Protein AF-A0A7K3L4G0-F1 (afdb_monomer_lite)

Sequence (166 aa):
MQTGWLVWGGGWFYLADTYGQGIGFGDPQYGTMRTGWQFIKHAANMTDWYYFAGGGSGRMQTGWLADGNRTYYLADEAVGSSFNSIDYGTMLHGLHKIGAYDYCFYIKGTDHDLEGRFLDGEMIRDTSWLSVFQDGKHICYGRADANGRVTLIGFDEEDPDMGPRE

Foldseek 3Di:
DDAAWDDDPNFIWGQDDCQFANQDPPRPSHRPTDAAWDFTDDDPPDTFIWHAHPPPRRTTDAAWDDDPPWIWGFDDVQQPADPPHPSGRGTDAFWTDGPPFIWHFHDPPDPWPPVPVDDHRTTDEDFPWTFGDDPNDGDAMWHHYRVRGIDGDGHPDDDPVVPDDD

pLDDT: mean 88.24, std 12.05, range [38.69, 98.5]

Structure (mmCIF, N/CA/C/O backbone):
data_AF-A0A7K3L4G0-F1
#
_entry.id   AF-A0A7K3L4G0-F1
#
loop_
_atom_site.group_PDB
_atom_site.id
_atom_site.type_symbol
_atom_site.label_atom_id
_atom_site.label_alt_id
_atom_site.label_comp_id
_atom_site.label_asym_id
_atom_site.label_entity_id
_atom_site.label_seq_id
_atom_site.pdbx_PDB_ins_code
_atom_site.Cartn_x
_atom_site.Cartn_y
_atom_site.Cartn_z
_atom_site.occupancy
_atom_site.B_iso_or_equiv
_atom_site.auth_seq_id
_atom_site.auth_comp_id
_atom_site.auth_asym_id
_atom_site.auth_atom_id
_atom_site.pdbx_PDB_model_num
ATOM 1 N N . MET A 1 1 ? 16.619 3.368 -23.553 1.00 78.19 1 MET A N 1
ATOM 2 C CA . MET A 1 1 ? 16.019 2.438 -22.574 1.00 78.19 1 MET A CA 1
ATOM 3 C C . MET A 1 1 ? 14.962 3.214 -21.811 1.00 78.19 1 MET A C 1
ATOM 5 O O . MET A 1 1 ? 15.213 4.379 -21.535 1.00 78.19 1 MET A O 1
ATOM 9 N N . GLN A 1 2 ? 13.783 2.639 -21.572 1.00 89.75 2 GLN A N 1
ATOM 10 C CA . GLN A 1 2 ? 12.725 3.307 -20.807 1.00 89.75 2 GLN A CA 1
ATOM 11 C C . GLN A 1 2 ? 13.006 3.176 -19.302 1.00 89.75 2 GLN A C 1
ATOM 13 O O . GLN A 1 2 ? 13.553 2.161 -18.877 1.00 89.75 2 GLN A O 1
ATOM 18 N N . THR A 1 3 ? 12.650 4.192 -18.517 1.00 95.06 3 THR A N 1
ATOM 19 C CA . THR A 1 3 ? 12.846 4.249 -17.059 1.00 95.06 3 THR A CA 1
ATOM 20 C C . THR A 1 3 ? 11.646 4.917 -16.385 1.00 95.06 3 THR A C 1
ATOM 22 O O . THR A 1 3 ? 10.864 5.590 -17.058 1.00 95.06 3 THR A O 1
ATOM 25 N N . GLY A 1 4 ? 11.536 4.786 -15.063 1.00 95.44 4 GLY A N 1
ATOM 26 C CA . GLY A 1 4 ? 10.489 5.398 -14.249 1.00 95.44 4 GLY A CA 1
ATOM 27 C C . GLY A 1 4 ? 9.137 4.697 -14.377 1.00 95.44 4 GLY A C 1
ATOM 28 O O . GLY A 1 4 ? 9.049 3.519 -14.736 1.00 95.44 4 GLY A O 1
ATOM 29 N N . TRP A 1 5 ? 8.077 5.439 -14.067 1.00 95.25 5 TRP A N 1
ATOM 30 C CA . TRP A 1 5 ? 6.700 4.963 -14.143 1.00 95.25 5 TRP A CA 1
ATOM 31 C C . TRP A 1 5 ? 6.271 4.651 -15.581 1.00 95.25 5 TRP A C 1
ATOM 33 O O . TRP A 1 5 ? 6.464 5.446 -16.503 1.00 95.25 5 TRP A O 1
ATOM 43 N N . LEU A 1 6 ? 5.643 3.493 -15.766 1.00 95.69 6 LEU A N 1
ATOM 44 C CA . LEU A 1 6 ? 5.114 3.022 -17.041 1.00 95.69 6 LEU A CA 1
ATOM 45 C C . LEU A 1 6 ? 3.679 2.525 -16.845 1.00 95.69 6 LEU A C 1
ATOM 47 O O . LEU A 1 6 ? 3.436 1.648 -16.019 1.00 95.69 6 LEU A O 1
ATOM 51 N N . VAL A 1 7 ? 2.746 3.031 -17.657 1.00 96.31 7 VAL A N 1
ATOM 52 C CA . VAL A 1 7 ? 1.410 2.435 -17.802 1.00 96.31 7 VAL A CA 1
ATOM 53 C C . VAL A 1 7 ? 1.432 1.454 -18.958 1.00 96.31 7 VAL A C 1
ATOM 55 O O . VAL A 1 7 ? 1.740 1.826 -20.091 1.00 96.31 7 VAL A O 1
ATOM 58 N N . TRP A 1 8 ? 1.044 0.212 -18.700 1.00 94.94 8 TRP A N 1
ATOM 59 C CA . TRP A 1 8 ? 0.889 -0.791 -19.745 1.00 94.94 8 TRP A CA 1
ATOM 60 C C . TRP A 1 8 ? -0.249 -1.755 -19.409 1.00 94.94 8 TRP A C 1
ATOM 62 O O . TRP A 1 8 ? -0.413 -2.163 -18.264 1.00 94.94 8 TRP A O 1
ATOM 72 N N . GLY A 1 9 ? -1.096 -2.084 -20.389 1.00 94.31 9 GLY A N 1
ATOM 73 C CA . GLY A 1 9 ? -2.206 -3.028 -20.189 1.00 94.31 9 GLY A CA 1
ATOM 74 C C . GLY A 1 9 ? -3.177 -2.664 -19.050 1.00 94.31 9 GLY A C 1
ATOM 75 O O . GLY A 1 9 ? -3.734 -3.561 -18.425 1.00 94.31 9 GLY A O 1
ATOM 76 N N . GLY A 1 10 ? -3.351 -1.371 -18.741 1.00 94.38 10 GLY A N 1
ATOM 77 C CA . GLY A 1 10 ? -4.200 -0.912 -17.630 1.00 94.38 10 GLY A CA 1
ATOM 78 C C . GLY A 1 10 ? -3.599 -1.140 -16.235 1.00 94.38 10 GLY A C 1
ATOM 79 O O . GLY A 1 10 ? -4.327 -1.249 -15.250 1.00 94.38 10 GLY A O 1
ATOM 80 N N . GLY A 1 11 ? -2.278 -1.275 -16.134 1.00 95.88 11 GLY A N 1
ATOM 81 C CA . GLY A 1 11 ? -1.557 -1.351 -14.867 1.00 95.88 11 GLY A CA 1
ATOM 82 C C . GLY A 1 11 ? -0.342 -0.436 -14.851 1.00 95.88 11 GLY A C 1
ATOM 83 O O . GLY A 1 11 ? 0.197 -0.090 -15.903 1.00 95.88 11 GLY A O 1
ATOM 84 N N . TRP A 1 12 ? 0.083 -0.076 -13.644 1.00 97.69 12 TRP A N 1
ATOM 85 C CA . TRP A 1 12 ? 1.327 0.645 -13.410 1.00 97.69 12 TRP A CA 1
ATOM 86 C C . TRP A 1 12 ? 2.485 -0.317 -13.183 1.00 97.69 12 TRP A C 1
ATOM 88 O O . TRP A 1 12 ? 2.330 -1.372 -12.570 1.00 97.69 12 TRP A O 1
ATOM 98 N N . PHE A 1 13 ? 3.649 0.073 -13.678 1.00 97.50 13 PHE A N 1
ATOM 99 C CA . PHE A 1 13 ? 4.926 -0.608 -13.523 1.00 97.50 13 PHE A CA 1
ATOM 100 C C . PHE A 1 13 ? 5.978 0.441 -13.195 1.00 97.50 13 PHE A C 1
ATOM 102 O O . PHE A 1 13 ? 5.844 1.606 -13.581 1.00 97.50 13 PHE A O 1
ATOM 109 N N . TYR A 1 14 ? 7.050 0.009 -12.541 1.00 97.00 14 TYR A N 1
ATOM 110 C CA . TYR A 1 14 ? 8.198 0.863 -12.291 1.00 97.00 14 TYR A CA 1
ATOM 111 C C . TYR A 1 14 ? 9.459 0.261 -12.885 1.00 97.00 14 TYR A C 1
ATOM 113 O O . TYR A 1 14 ? 9.818 -0.882 -12.594 1.00 97.00 14 TYR A O 1
ATOM 121 N N . LEU A 1 15 ? 10.131 1.042 -13.721 1.00 96.44 15 LEU A N 1
ATOM 122 C CA . LEU A 1 15 ? 11.445 0.726 -14.249 1.00 96.44 15 LEU A CA 1
ATOM 123 C C . LEU A 1 15 ? 12.479 1.528 -13.462 1.00 96.44 15 LEU A C 1
ATOM 125 O O . LEU A 1 15 ? 12.359 2.746 -13.349 1.00 96.44 15 LEU A O 1
ATOM 129 N N . ALA A 1 16 ? 13.490 0.850 -12.927 1.00 95.50 16 ALA A N 1
ATOM 130 C CA . ALA A 1 16 ? 14.534 1.468 -12.120 1.00 95.50 16 ALA A CA 1
ATOM 131 C C . ALA A 1 16 ? 15.136 2.696 -12.813 1.00 95.50 16 ALA A C 1
ATOM 133 O O . ALA A 1 16 ? 15.433 2.685 -14.009 1.00 95.50 16 ALA A O 1
ATOM 134 N N . ASP A 1 17 ? 15.317 3.762 -12.053 1.00 95.12 17 ASP A N 1
ATOM 135 C CA . ASP A 1 17 ? 15.768 5.040 -12.567 1.00 95.12 17 ASP A CA 1
ATOM 136 C C . ASP A 1 17 ? 16.592 5.789 -11.515 1.00 95.12 17 ASP A C 1
ATOM 138 O O . ASP A 1 17 ? 16.719 5.388 -10.353 1.00 95.12 17 ASP A O 1
ATOM 142 N N . THR A 1 18 ? 17.154 6.914 -11.941 1.00 93.62 18 THR A N 1
ATOM 143 C CA . THR A 1 18 ? 17.984 7.740 -11.067 1.00 93.62 18 THR A CA 1
ATOM 144 C C . THR A 1 18 ? 17.152 8.543 -10.082 1.00 93.62 18 THR A C 1
ATOM 146 O O . THR A 1 18 ? 17.593 8.753 -8.958 1.00 93.62 18 THR A O 1
ATOM 149 N N . TYR A 1 19 ? 15.965 9.006 -10.472 1.00 91.38 19 TYR A N 1
ATOM 150 C CA . TYR A 1 19 ? 15.205 9.926 -9.638 1.00 91.38 19 TYR A CA 1
ATOM 151 C C . TYR A 1 19 ? 14.503 9.217 -8.483 1.00 91.38 19 TYR A C 1
ATOM 153 O O . TYR A 1 19 ? 14.689 9.606 -7.330 1.00 91.38 19 TYR A O 1
ATOM 161 N N . GLY A 1 20 ? 13.722 8.177 -8.777 1.00 89.19 20 GLY A N 1
ATOM 162 C CA . GLY A 1 20 ? 12.930 7.523 -7.745 1.00 89.19 20 GLY A CA 1
ATOM 163 C C . GLY A 1 20 ? 13.726 6.561 -6.876 1.00 89.19 20 GLY A C 1
ATOM 164 O O . GLY A 1 20 ? 13.360 6.384 -5.718 1.00 89.19 20 GLY A O 1
ATOM 165 N N . GLN A 1 21 ? 14.813 5.975 -7.397 1.00 91.31 21 GLN A N 1
ATOM 166 C CA . GLN A 1 21 ? 15.602 4.965 -6.673 1.00 91.31 21 GLN A CA 1
ATOM 167 C C . GLN A 1 21 ? 17.102 5.259 -6.563 1.00 91.31 21 GLN A C 1
ATOM 169 O O . GLN A 1 21 ? 17.827 4.481 -5.946 1.00 91.31 21 GLN A O 1
ATOM 174 N N . GLY A 1 22 ? 17.602 6.353 -7.146 1.00 91.19 22 GLY A N 1
ATOM 175 C CA . GLY A 1 22 ? 19.035 6.667 -7.109 1.00 91.19 22 GLY A CA 1
ATOM 176 C C . GLY A 1 22 ? 19.898 5.756 -7.988 1.00 91.19 22 GLY A C 1
ATOM 177 O O . GLY A 1 22 ? 21.119 5.759 -7.848 1.00 91.19 22 GLY A O 1
ATOM 178 N N . ILE A 1 23 ? 19.296 4.980 -8.897 1.00 91.50 23 ILE A N 1
ATOM 179 C CA . ILE A 1 23 ? 20.016 4.044 -9.766 1.00 91.50 23 ILE A CA 1
ATOM 180 C C . ILE A 1 23 ? 20.563 4.816 -10.971 1.00 91.50 23 ILE A C 1
ATOM 182 O O . ILE A 1 23 ? 19.823 5.385 -11.776 1.00 91.50 23 ILE A O 1
ATOM 186 N N . GLY A 1 24 ? 21.887 4.895 -11.063 1.00 90.56 24 GLY A N 1
ATOM 187 C CA . GLY A 1 24 ? 22.589 5.697 -12.062 1.00 90.56 24 GLY A CA 1
ATOM 188 C C . GLY A 1 24 ? 22.675 5.035 -13.437 1.00 90.56 24 GLY A C 1
ATOM 189 O O . GLY A 1 24 ? 22.576 3.817 -13.582 1.00 90.56 24 GLY A O 1
ATOM 190 N N . PHE A 1 25 ? 22.925 5.851 -14.461 1.00 87.56 25 PHE A N 1
ATOM 191 C CA . PHE A 1 25 ? 23.243 5.351 -15.796 1.00 87.56 25 PHE A CA 1
ATOM 192 C C . PHE A 1 25 ? 24.510 4.478 -15.754 1.00 87.56 25 PHE A C 1
ATOM 194 O O . PHE A 1 25 ? 25.546 4.912 -15.253 1.00 87.56 25 PHE A O 1
ATOM 201 N N . GLY A 1 26 ? 24.426 3.256 -16.287 1.00 88.19 26 GLY A N 1
ATOM 202 C CA . GLY A 1 26 ? 25.507 2.262 -16.248 1.00 88.19 26 GLY A CA 1
ATOM 203 C C . GLY A 1 26 ? 25.388 1.229 -15.123 1.00 88.19 26 GLY A C 1
ATOM 204 O O . GLY A 1 26 ? 26.112 0.235 -15.152 1.00 88.19 26 GLY A O 1
ATOM 205 N N . ASP A 1 27 ? 24.458 1.407 -14.179 1.00 93.94 27 ASP A N 1
ATOM 206 C CA . ASP A 1 27 ? 24.094 0.348 -13.238 1.00 93.94 27 ASP A CA 1
ATOM 207 C C . ASP A 1 27 ? 23.336 -0.775 -13.982 1.00 93.94 27 ASP A C 1
ATOM 209 O O . ASP A 1 27 ? 22.427 -0.472 -14.762 1.00 93.94 27 ASP A O 1
ATOM 213 N N . PRO A 1 28 ? 23.655 -2.066 -13.764 1.00 92.94 28 PRO A N 1
ATOM 214 C CA . PRO A 1 28 ? 22.934 -3.182 -14.383 1.00 92.94 28 PRO A CA 1
ATOM 215 C C . PRO A 1 28 ? 21.425 -3.201 -14.102 1.00 92.94 28 PRO A C 1
ATOM 217 O O . PRO A 1 28 ? 20.666 -3.803 -14.859 1.00 92.94 28 PRO A O 1
ATOM 220 N N . GLN A 1 29 ? 20.984 -2.570 -13.013 1.00 92.38 29 GLN A N 1
ATOM 221 C CA . GLN A 1 29 ? 19.579 -2.453 -12.643 1.00 92.38 29 GLN A CA 1
ATOM 222 C C . GLN A 1 29 ? 18.880 -1.288 -13.348 1.00 92.38 29 GLN A C 1
ATOM 224 O O . GLN A 1 29 ? 17.651 -1.243 -13.341 1.00 92.38 29 GLN A O 1
ATOM 229 N N . TYR A 1 30 ? 19.606 -0.353 -13.962 1.00 94.94 30 TYR A N 1
ATOM 230 C CA . TYR A 1 30 ? 19.015 0.816 -14.610 1.00 94.94 30 TYR A CA 1
ATOM 231 C C . TYR A 1 30 ? 18.024 0.401 -15.706 1.00 94.94 30 TYR A C 1
ATOM 233 O O . TYR A 1 30 ? 18.352 -0.391 -16.584 1.00 94.94 30 TYR A O 1
ATOM 241 N N . GLY A 1 31 ? 16.792 0.909 -15.640 1.00 94.19 31 GLY A N 1
ATOM 242 C CA . GLY A 1 31 ? 15.683 0.581 -16.540 1.00 94.19 31 GLY A CA 1
ATOM 243 C C . GLY A 1 31 ? 15.106 -0.832 -16.394 1.00 94.19 31 GLY A C 1
ATOM 244 O O . GLY A 1 31 ? 14.237 -1.214 -17.178 1.00 94.19 31 GLY A O 1
ATOM 245 N N . THR A 1 32 ? 15.562 -1.625 -15.420 1.00 95.38 32 THR A N 1
ATOM 246 C CA . THR A 1 32 ? 14.978 -2.946 -15.141 1.00 95.38 32 THR A CA 1
ATOM 247 C C . THR A 1 32 ? 13.640 -2.811 -14.419 1.00 95.38 32 THR A C 1
ATOM 249 O O . THR A 1 32 ? 13.447 -1.915 -13.597 1.00 95.38 32 THR A O 1
ATOM 252 N N . MET A 1 33 ? 12.699 -3.704 -14.725 1.00 96.56 33 MET A N 1
ATOM 253 C CA . MET A 1 33 ? 11.389 -3.722 -14.076 1.00 96.56 33 MET A CA 1
ATOM 254 C C . MET A 1 33 ? 11.506 -4.145 -12.612 1.00 96.56 33 MET A C 1
ATOM 256 O O . MET A 1 33 ? 12.147 -5.148 -12.298 1.00 96.56 33 MET A O 1
ATOM 260 N N . ARG A 1 34 ? 10.872 -3.383 -11.719 1.00 96.50 34 ARG A N 1
ATOM 261 C CA . ARG A 1 34 ? 10.880 -3.642 -10.278 1.00 96.50 34 ARG A CA 1
ATOM 262 C C . ARG A 1 34 ? 9.750 -4.575 -9.854 1.00 96.50 34 ARG A C 1
ATOM 264 O O . ARG A 1 34 ? 8.679 -4.612 -10.453 1.00 96.50 34 ARG A O 1
ATOM 271 N N . THR A 1 35 ? 10.015 -5.321 -8.787 1.00 97.19 35 THR A N 1
ATOM 272 C CA . THR A 1 35 ? 9.096 -6.273 -8.145 1.00 97.19 35 THR A CA 1
ATOM 273 C C . THR A 1 35 ? 9.246 -6.184 -6.625 1.00 97.19 35 THR A C 1
ATOM 275 O O . THR A 1 35 ? 10.312 -5.813 -6.138 1.00 97.19 35 THR A O 1
ATOM 278 N N . GLY A 1 36 ? 8.229 -6.581 -5.867 1.00 97.38 36 GLY A N 1
ATOM 279 C CA . GLY A 1 36 ? 8.186 -6.484 -4.407 1.00 97.38 36 GLY A CA 1
ATOM 280 C C . GLY A 1 36 ? 8.050 -5.046 -3.905 1.00 97.38 36 GLY A C 1
ATOM 281 O O . GLY A 1 36 ? 7.686 -4.147 -4.665 1.00 97.38 36 GLY A O 1
ATOM 282 N N . TRP A 1 37 ? 8.368 -4.843 -2.626 1.00 97.50 37 TRP A N 1
ATOM 283 C CA . TRP A 1 37 ? 8.378 -3.531 -1.978 1.00 97.50 37 TRP A CA 1
ATOM 284 C C . TRP A 1 37 ? 9.443 -2.609 -2.567 1.00 97.50 37 TRP A C 1
ATOM 286 O O . TRP A 1 37 ? 10.617 -2.973 -2.638 1.00 97.50 37 TRP A O 1
ATOM 296 N N . GLN A 1 38 ? 9.045 -1.404 -2.962 1.00 97.12 38 GLN A N 1
ATOM 297 C CA . GLN A 1 38 ? 9.931 -0.377 -3.495 1.00 97.12 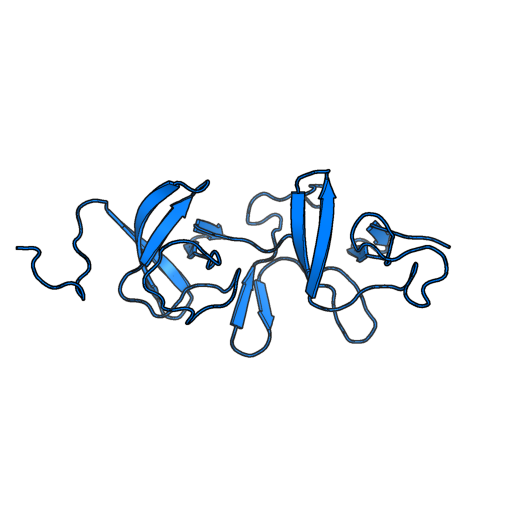38 GLN A CA 1
ATOM 298 C C . GLN A 1 38 ? 9.625 0.961 -2.831 1.00 97.12 38 GLN A C 1
ATOM 300 O O . GLN A 1 38 ? 8.486 1.417 -2.857 1.00 97.12 38 GLN A O 1
ATOM 305 N N . PHE A 1 39 ? 10.655 1.591 -2.275 1.00 95.62 39 PHE A N 1
ATOM 306 C CA . PHE A 1 39 ? 10.577 2.958 -1.778 1.00 95.62 39 PHE A CA 1
ATOM 307 C C . PHE A 1 39 ? 10.955 3.892 -2.923 1.00 95.62 39 PHE A C 1
ATOM 309 O O . PHE A 1 39 ? 12.082 3.823 -3.422 1.00 95.62 39 PHE A O 1
ATOM 316 N N . ILE A 1 40 ? 9.992 4.669 -3.414 1.00 95.81 40 ILE A N 1
ATOM 317 C CA . ILE A 1 40 ? 10.126 5.431 -4.658 1.00 95.81 40 ILE A CA 1
ATOM 318 C C . ILE A 1 40 ? 9.867 6.902 -4.379 1.00 95.81 40 ILE A C 1
ATOM 320 O O . ILE A 1 40 ? 8.847 7.274 -3.801 1.00 95.81 40 ILE A O 1
ATOM 324 N N . LYS A 1 41 ? 10.803 7.745 -4.819 1.00 93.94 41 LYS A N 1
ATOM 325 C CA . LYS A 1 41 ? 10.670 9.200 -4.768 1.00 93.94 41 LYS A CA 1
ATOM 326 C C . LYS A 1 41 ? 9.892 9.717 -5.976 1.00 93.94 41 LYS A C 1
ATOM 328 O O . LYS A 1 41 ? 10.241 9.427 -7.117 1.00 93.94 41 LYS A O 1
ATOM 333 N N . HIS A 1 42 ? 8.885 10.549 -5.723 1.00 82.94 42 HIS A N 1
ATOM 334 C CA . HIS A 1 42 ? 8.013 11.132 -6.760 1.00 82.94 42 HIS A CA 1
ATOM 335 C C . HIS A 1 42 ? 8.124 12.656 -6.836 1.00 82.94 42 HIS A C 1
ATOM 337 O O . HIS A 1 42 ? 7.998 13.227 -7.916 1.00 82.94 42 HIS A O 1
ATOM 343 N N . ALA A 1 43 ? 8.418 13.314 -5.713 1.00 81.50 43 ALA A N 1
ATOM 344 C CA . ALA A 1 43 ? 8.683 14.749 -5.652 1.00 81.50 43 ALA A CA 1
ATOM 345 C C . ALA A 1 43 ? 9.835 15.042 -4.684 1.00 81.50 43 ALA A C 1
ATOM 347 O O . ALA A 1 43 ? 10.275 14.170 -3.935 1.00 81.50 43 ALA A O 1
ATOM 348 N N . ALA A 1 44 ? 10.334 16.283 -4.673 1.00 78.19 44 ALA A N 1
ATOM 349 C CA . ALA A 1 44 ? 11.508 16.677 -3.885 1.00 78.19 44 ALA A CA 1
ATOM 350 C C . ALA A 1 44 ? 11.450 16.221 -2.411 1.00 78.19 44 ALA A C 1
ATOM 352 O O . ALA A 1 44 ? 12.480 15.785 -1.894 1.00 78.19 44 ALA A O 1
ATOM 353 N N . ASN A 1 45 ? 10.251 16.240 -1.816 1.00 80.88 45 ASN A N 1
ATOM 354 C CA . ASN A 1 45 ? 9.977 15.922 -0.411 1.00 80.88 45 ASN A CA 1
ATOM 355 C C . ASN A 1 45 ? 8.916 14.819 -0.232 1.00 80.88 45 ASN A C 1
ATOM 357 O O . ASN A 1 45 ? 8.291 14.753 0.819 1.00 80.88 45 ASN A O 1
ATOM 361 N N . MET A 1 46 ? 8.667 14.000 -1.257 1.00 85.19 46 MET A N 1
ATOM 362 C CA . MET A 1 46 ? 7.646 12.952 -1.202 1.00 85.19 46 MET A CA 1
ATOM 363 C C . MET A 1 46 ? 8.245 11.641 -1.697 1.00 85.19 46 MET A C 1
ATOM 365 O O . MET A 1 46 ? 8.806 11.577 -2.798 1.00 85.19 46 MET A O 1
ATOM 369 N N . THR A 1 47 ? 8.211 10.621 -0.850 1.00 92.44 47 THR A N 1
ATOM 370 C CA . THR A 1 47 ? 8.763 9.292 -1.116 1.00 92.44 47 THR A CA 1
ATOM 371 C C . THR A 1 47 ? 7.934 8.294 -0.339 1.00 92.44 47 THR A C 1
ATOM 373 O O . THR A 1 47 ? 7.827 8.423 0.876 1.00 92.44 47 THR A O 1
ATOM 376 N N . ASP A 1 48 ? 7.377 7.315 -1.037 1.00 95.12 48 ASP A N 1
ATOM 377 C CA . ASP A 1 48 ? 6.445 6.364 -0.442 1.00 95.12 48 ASP A CA 1
ATOM 378 C C . ASP A 1 48 ? 6.782 4.938 -0.860 1.00 95.12 48 ASP A C 1
ATOM 380 O O . ASP A 1 48 ? 7.530 4.684 -1.814 1.00 95.12 48 ASP A O 1
ATOM 384 N N . TRP A 1 49 ? 6.237 3.996 -0.097 1.00 97.19 49 TRP A N 1
ATOM 385 C CA . TRP A 1 49 ? 6.332 2.577 -0.392 1.00 97.19 49 TRP A CA 1
ATOM 386 C C . TRP A 1 49 ? 5.255 2.159 -1.382 1.00 97.19 49 TRP A C 1
ATOM 388 O O . TRP A 1 49 ? 4.085 2.487 -1.221 1.00 97.19 49 TRP A O 1
ATOM 398 N N . TYR A 1 50 ? 5.662 1.361 -2.360 1.00 97.62 50 TYR A N 1
ATOM 399 C CA . TYR A 1 50 ? 4.794 0.677 -3.308 1.00 97.62 50 TYR A CA 1
ATOM 400 C C . TYR A 1 50 ? 5.110 -0.806 -3.307 1.00 97.62 50 TYR A C 1
ATOM 402 O O . TYR A 1 50 ? 6.230 -1.211 -2.983 1.00 97.62 50 TYR A O 1
ATOM 410 N N . TYR A 1 51 ? 4.162 -1.614 -3.768 1.00 98.25 51 TYR A N 1
ATOM 411 C CA . TYR A 1 51 ? 4.393 -3.032 -3.986 1.00 98.25 51 TYR A CA 1
ATOM 412 C C . TYR A 1 51 ? 4.112 -3.419 -5.434 1.00 98.25 51 TYR A C 1
ATOM 414 O O . TYR A 1 51 ? 3.035 -3.167 -5.972 1.00 98.25 51 TYR A O 1
ATOM 422 N N . PHE A 1 52 ? 5.073 -4.089 -6.060 1.00 97.94 52 PHE A N 1
ATOM 423 C CA . PHE A 1 52 ? 4.948 -4.610 -7.418 1.00 97.94 52 PHE A CA 1
ATOM 424 C C . PHE A 1 52 ? 4.878 -6.135 -7.386 1.00 97.94 52 PHE A C 1
ATOM 426 O O . PHE A 1 52 ? 5.647 -6.788 -6.686 1.00 97.94 52 PHE A O 1
ATOM 433 N N . ALA A 1 53 ? 3.972 -6.728 -8.159 1.00 96.62 53 ALA A N 1
ATOM 434 C CA . ALA A 1 53 ? 3.785 -8.173 -8.199 1.00 96.62 53 ALA A CA 1
ATOM 435 C C . ALA A 1 53 ? 5.100 -8.911 -8.496 1.00 96.62 53 ALA A C 1
ATOM 437 O O . ALA A 1 53 ? 5.826 -8.570 -9.434 1.00 96.62 53 ALA A O 1
ATOM 438 N N . GLY A 1 54 ? 5.381 -9.956 -7.716 1.00 92.38 54 GLY A N 1
ATOM 439 C CA . GLY A 1 54 ? 6.497 -10.866 -7.960 1.00 92.38 54 GLY A CA 1
ATOM 440 C C . GLY A 1 54 ? 6.302 -11.748 -9.201 1.00 92.38 54 GLY A C 1
ATOM 441 O O . GLY A 1 54 ? 5.422 -11.528 -10.034 1.00 92.38 54 GLY A O 1
ATOM 442 N N . GLY A 1 55 ? 7.152 -12.770 -9.339 1.00 85.12 55 GLY A N 1
ATOM 443 C CA . GLY A 1 55 ? 7.006 -13.790 -10.389 1.00 85.12 55 GLY A CA 1
ATOM 444 C C . GLY A 1 55 ? 7.191 -13.272 -11.821 1.00 8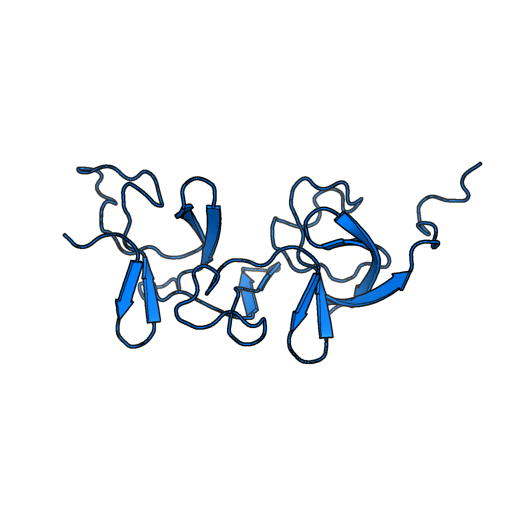5.12 55 GLY A C 1
ATOM 445 O O . GLY A 1 55 ? 6.695 -13.884 -12.760 1.00 85.12 55 GLY A O 1
ATOM 446 N N . GLY A 1 56 ? 7.869 -12.134 -11.992 1.00 81.69 56 GLY A N 1
ATOM 447 C CA . GLY A 1 56 ? 8.112 -11.522 -13.300 1.00 81.69 56 GLY A CA 1
ATOM 448 C C . GLY A 1 56 ? 6.941 -10.714 -13.861 1.00 81.69 56 GLY A C 1
ATOM 449 O O . GLY A 1 56 ? 7.064 -10.208 -14.970 1.00 81.69 56 GLY A O 1
ATOM 450 N N . SER A 1 57 ? 5.832 -10.554 -13.123 1.00 92.38 57 SER A N 1
ATOM 451 C CA . SER A 1 57 ? 4.740 -9.678 -13.561 1.00 92.38 57 SER A CA 1
ATOM 452 C C . SER A 1 57 ? 5.116 -8.208 -13.416 1.00 92.38 57 SER A C 1
ATOM 454 O O . SER A 1 57 ? 4.961 -7.472 -14.377 1.00 92.38 57 SER A O 1
ATOM 456 N N . GLY A 1 58 ? 5.594 -7.769 -12.246 1.00 95.38 58 GLY A N 1
ATOM 457 C CA . GLY A 1 58 ? 5.976 -6.373 -12.002 1.00 95.38 58 GLY A CA 1
ATOM 458 C C . GLY A 1 58 ? 4.820 -5.371 -12.010 1.00 95.38 58 GLY A C 1
ATOM 459 O O . GLY A 1 58 ? 5.062 -4.173 -11.907 1.00 95.38 58 GLY A O 1
ATOM 460 N N . ARG A 1 59 ? 3.565 -5.828 -12.118 1.00 97.56 59 ARG A N 1
ATOM 461 C CA . ARG A 1 59 ? 2.389 -4.954 -12.047 1.00 97.56 59 ARG A CA 1
ATOM 462 C C . ARG A 1 59 ? 2.199 -4.455 -10.617 1.00 97.56 59 ARG A C 1
ATOM 464 O O . ARG A 1 59 ? 2.136 -5.268 -9.693 1.00 97.56 59 ARG A O 1
ATOM 471 N N . MET A 1 60 ? 2.072 -3.146 -10.445 1.00 98.12 60 MET A N 1
ATOM 472 C CA . MET A 1 60 ? 1.775 -2.511 -9.163 1.00 98.12 60 MET A CA 1
ATOM 473 C C . MET A 1 60 ? 0.488 -3.086 -8.570 1.00 98.12 60 MET A C 1
ATOM 475 O O . MET A 1 60 ? -0.510 -3.249 -9.277 1.00 98.12 60 MET A O 1
ATOM 479 N N . GLN A 1 61 ? 0.542 -3.431 -7.289 1.00 98.19 61 GLN A N 1
ATOM 480 C CA . GLN A 1 61 ? -0.609 -3.871 -6.513 1.00 98.19 61 GLN A CA 1
ATOM 481 C C . GLN A 1 61 ? -1.290 -2.669 -5.860 1.00 98.19 61 GLN A C 1
ATOM 483 O O . GLN A 1 61 ? -0.654 -1.653 -5.589 1.00 98.19 61 GLN A O 1
ATOM 488 N N . THR A 1 62 ? -2.585 -2.810 -5.603 1.00 98.31 62 THR A N 1
ATOM 489 C CA . THR A 1 62 ? -3.421 -1.831 -4.904 1.00 98.31 62 THR A CA 1
ATOM 490 C C . THR A 1 62 ? -4.424 -2.570 -4.016 1.00 98.31 62 THR A C 1
ATOM 492 O O . THR A 1 62 ? -4.698 -3.749 -4.248 1.00 98.31 62 THR A O 1
ATOM 495 N N . GLY A 1 63 ? -4.993 -1.890 -3.025 1.00 98.44 63 GLY A N 1
ATOM 496 C CA . GLY A 1 63 ? -5.899 -2.474 -2.043 1.00 98.44 63 GLY A CA 1
ATOM 497 C C . GLY A 1 63 ? -5.175 -3.297 -0.973 1.00 98.44 63 GLY A C 1
ATOM 498 O O . GLY A 1 63 ? -4.011 -3.054 -0.648 1.00 98.44 63 GLY A O 1
ATOM 499 N N . TRP A 1 64 ? -5.877 -4.282 -0.410 1.00 98.12 64 TRP A N 1
ATOM 500 C CA . TRP A 1 64 ? -5.343 -5.168 0.626 1.00 98.12 64 TRP A CA 1
ATOM 501 C C . TRP A 1 64 ? -4.168 -6.009 0.119 1.00 98.12 64 TRP A C 1
ATOM 503 O O . TRP A 1 64 ? -4.296 -6.750 -0.856 1.00 98.12 64 TRP A O 1
ATOM 513 N N . LEU A 1 65 ? -3.051 -5.965 0.844 1.00 98.00 65 LEU A N 1
ATOM 514 C CA . LEU A 1 65 ? -1.863 -6.772 0.586 1.00 98.00 65 LEU A CA 1
ATOM 515 C C . LEU A 1 65 ? -1.518 -7.603 1.823 1.00 98.00 65 LEU A C 1
ATOM 517 O O . LEU A 1 65 ? -1.248 -7.059 2.892 1.00 98.00 65 LEU A O 1
ATOM 521 N N . ALA A 1 66 ? -1.464 -8.922 1.657 1.00 96.69 66 ALA A N 1
ATOM 522 C CA . ALA A 1 66 ? -0.879 -9.823 2.643 1.00 96.69 66 ALA A CA 1
ATOM 523 C C . ALA A 1 66 ? 0.567 -10.147 2.244 1.00 96.69 66 ALA A C 1
ATOM 525 O O . ALA A 1 66 ? 0.806 -10.656 1.148 1.00 96.69 66 ALA A O 1
ATOM 526 N N . ASP A 1 67 ? 1.515 -9.878 3.140 1.00 94.81 67 ASP A N 1
ATOM 527 C CA . ASP A 1 67 ? 2.925 -10.233 2.973 1.00 94.81 67 ASP A CA 1
ATOM 528 C C . ASP A 1 67 ? 3.394 -11.034 4.195 1.00 94.81 67 ASP A C 1
ATOM 530 O O . ASP A 1 67 ? 3.656 -10.506 5.282 1.00 94.81 67 ASP A O 1
ATOM 534 N N . GLY A 1 68 ? 3.394 -12.360 4.045 1.00 93.06 68 GLY A N 1
ATOM 535 C CA . GLY A 1 68 ? 3.544 -13.291 5.161 1.00 93.06 68 GLY A CA 1
ATOM 536 C C . GLY A 1 68 ? 2.380 -13.183 6.153 1.00 93.06 68 GLY A C 1
ATOM 537 O O . GLY A 1 68 ? 1.221 -13.339 5.779 1.00 93.06 68 GLY A O 1
ATOM 538 N N . ASN A 1 69 ? 2.693 -12.922 7.426 1.00 92.25 69 ASN A N 1
ATOM 539 C CA . ASN A 1 69 ? 1.698 -12.767 8.501 1.00 92.25 69 ASN A CA 1
ATOM 540 C C . ASN A 1 69 ? 1.229 -11.316 8.695 1.00 92.25 69 ASN A C 1
ATOM 542 O O . ASN A 1 69 ? 0.452 -11.034 9.613 1.00 92.25 69 ASN A O 1
ATOM 546 N N . ARG A 1 70 ? 1.735 -10.402 7.864 1.00 94.25 70 ARG A N 1
ATOM 547 C CA . ARG A 1 70 ? 1.471 -8.970 7.944 1.00 94.25 70 ARG A CA 1
ATOM 548 C C . ARG A 1 70 ? 0.480 -8.567 6.875 1.00 94.25 70 ARG A C 1
ATOM 550 O O . ARG A 1 70 ? 0.436 -9.154 5.795 1.00 94.25 70 ARG A O 1
ATOM 557 N N . THR A 1 71 ? -0.330 -7.573 7.198 1.00 97.38 71 THR A N 1
ATOM 558 C CA . THR A 1 71 ? -1.340 -7.030 6.291 1.00 97.38 71 THR A CA 1
ATOM 559 C C . THR A 1 71 ? -1.098 -5.543 6.131 1.00 97.38 71 THR A C 1
ATOM 561 O O . THR A 1 71 ? -0.870 -4.851 7.116 1.00 97.38 71 THR A O 1
ATOM 564 N N . TYR A 1 72 ? -1.155 -5.074 4.895 1.00 98.06 72 TYR A N 1
ATOM 565 C CA . TYR A 1 72 ? -0.959 -3.690 4.493 1.00 98.06 72 TYR A CA 1
ATOM 566 C C . TYR A 1 72 ? -2.123 -3.270 3.603 1.00 98.06 72 TYR A C 1
ATOM 568 O O . TYR A 1 72 ? -2.840 -4.117 3.056 1.00 98.06 72 TYR A O 1
ATOM 576 N N . TYR A 1 73 ? -2.280 -1.967 3.414 1.00 98.50 73 TYR A N 1
ATOM 577 C CA . TYR A 1 73 ? -3.175 -1.436 2.400 1.00 98.50 73 TYR A CA 1
ATOM 578 C C . TYR A 1 73 ? -2.416 -0.487 1.487 1.00 98.50 73 TYR A C 1
ATOM 580 O O . TYR A 1 73 ? -1.706 0.404 1.949 1.00 98.50 73 TYR A O 1
ATOM 588 N N . LEU A 1 74 ? -2.563 -0.712 0.189 1.00 98.44 74 LEU A N 1
ATOM 589 C CA . LEU A 1 74 ? -2.016 0.124 -0.865 1.00 98.44 74 LEU A CA 1
ATOM 590 C C . LEU A 1 74 ? -3.154 0.982 -1.408 1.00 98.44 74 LEU A C 1
ATOM 592 O O . LEU A 1 74 ? -4.189 0.457 -1.815 1.00 98.44 74 LEU A O 1
ATOM 596 N N . ALA A 1 75 ? -2.977 2.292 -1.390 1.00 98.00 75 ALA A N 1
ATOM 597 C CA . ALA A 1 75 ? -3.992 3.267 -1.727 1.00 98.00 75 ALA A CA 1
ATOM 598 C C . ALA A 1 75 ? -4.638 2.988 -3.091 1.00 98.00 75 ALA A C 1
ATOM 600 O O . ALA A 1 75 ? -3.975 2.712 -4.091 1.00 98.00 75 ALA A O 1
ATOM 601 N N . ASP A 1 76 ? -5.960 3.064 -3.122 1.00 98.00 76 ASP A N 1
ATOM 602 C CA . ASP A 1 76 ? -6.782 2.814 -4.294 1.00 98.00 76 ASP A CA 1
ATOM 603 C C . ASP A 1 76 ? -8.056 3.663 -4.241 1.00 98.00 76 ASP A C 1
ATOM 605 O O . ASP A 1 76 ? -8.214 4.548 -3.392 1.00 98.00 76 ASP A O 1
ATOM 609 N N . GLU A 1 77 ? -8.993 3.392 -5.144 1.00 96.50 77 GLU A N 1
ATOM 610 C CA . GLU A 1 77 ? -10.231 4.163 -5.232 1.00 96.50 77 GLU A CA 1
ATOM 611 C C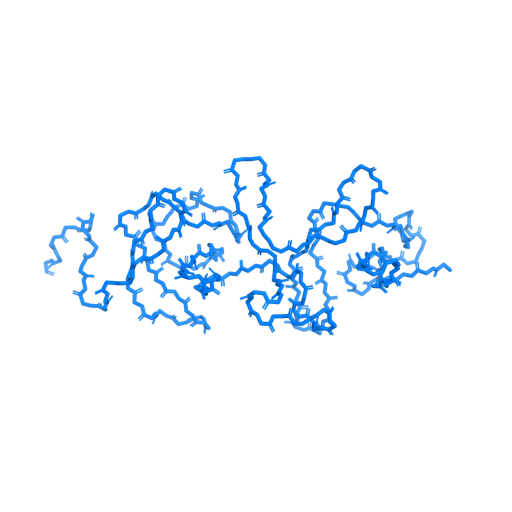 . GLU A 1 77 ? -11.101 4.035 -3.973 1.00 96.50 77 GLU A C 1
ATOM 613 O O . GLU A 1 77 ? -11.861 4.956 -3.672 1.00 96.50 77 GLU A O 1
ATOM 618 N N . ALA A 1 78 ? -10.971 2.953 -3.191 1.00 96.62 78 ALA A N 1
ATOM 619 C CA . ALA A 1 78 ? -11.756 2.767 -1.971 1.00 96.62 78 ALA A CA 1
ATOM 620 C C . ALA A 1 78 ? -11.375 3.761 -0.863 1.00 96.62 78 ALA A C 1
ATOM 622 O O . ALA A 1 78 ? -12.202 4.049 0.001 1.00 96.62 78 ALA A O 1
ATOM 623 N N . VAL A 1 79 ? -10.158 4.311 -0.916 1.00 96.50 79 VAL A N 1
ATOM 624 C CA . VAL A 1 79 ? -9.691 5.406 -0.047 1.00 96.50 79 VAL A CA 1
ATOM 625 C C . VAL A 1 79 ? -9.639 6.755 -0.774 1.00 96.50 79 VAL A C 1
ATOM 627 O O . VAL A 1 79 ? -9.082 7.719 -0.258 1.00 96.50 79 VAL A O 1
ATOM 630 N N . GLY A 1 80 ? -10.238 6.846 -1.967 1.00 95.75 80 GLY A N 1
ATOM 631 C CA . GLY A 1 80 ? -10.322 8.075 -2.760 1.00 95.75 80 GLY A CA 1
ATOM 632 C C . GLY A 1 80 ? -9.111 8.358 -3.654 1.00 95.75 80 GLY A C 1
ATOM 633 O O . GLY A 1 80 ? -9.067 9.410 -4.294 1.00 95.75 80 GLY A O 1
ATOM 634 N N . SER A 1 81 ? -8.149 7.436 -3.752 1.00 96.44 81 SER A N 1
ATOM 635 C CA . SER A 1 81 ? -6.992 7.584 -4.636 1.00 96.44 81 SER A CA 1
ATOM 636 C C . SER A 1 81 ? -7.338 7.111 -6.050 1.00 96.44 81 SER A C 1
ATOM 638 O O . SER A 1 81 ? -7.524 5.924 -6.309 1.00 96.44 81 SER A O 1
ATOM 640 N N . SER A 1 82 ? -7.474 8.055 -6.981 1.00 97.06 82 SER A N 1
ATOM 641 C CA . SER A 1 82 ? -7.794 7.756 -8.387 1.00 97.06 82 SER A CA 1
ATOM 642 C C . SER A 1 82 ? -6.594 7.149 -9.120 1.00 97.06 82 SER A C 1
ATOM 644 O O . SER A 1 82 ? -5.465 7.513 -8.826 1.00 97.06 82 SER A O 1
ATOM 646 N N . PHE A 1 83 ? -6.819 6.333 -10.156 1.00 95.69 83 PHE A N 1
ATOM 647 C CA . PHE A 1 83 ? -5.764 5.613 -10.904 1.00 95.69 83 PHE A CA 1
ATOM 648 C C . PHE A 1 83 ? -4.552 6.451 -11.377 1.00 95.69 83 PHE A C 1
ATOM 650 O O . PHE A 1 83 ? -3.449 5.925 -11.503 1.00 95.69 83 PHE A O 1
ATOM 657 N N . ASN A 1 84 ? -4.748 7.742 -11.671 1.00 93.88 84 ASN A N 1
ATOM 658 C CA . ASN A 1 84 ? -3.686 8.662 -12.111 1.00 93.88 84 ASN A CA 1
ATOM 659 C C . ASN A 1 84 ? -3.218 9.629 -11.005 1.00 93.88 84 ASN A C 1
ATOM 661 O O . ASN A 1 84 ? -2.537 10.610 -11.301 1.00 93.88 84 ASN A O 1
ATOM 665 N N . SER A 1 85 ? -3.632 9.404 -9.756 1.00 92.94 85 SER A N 1
ATOM 666 C CA . SER A 1 85 ? -3.169 10.181 -8.608 1.00 92.94 85 SER A CA 1
ATOM 667 C C . SER A 1 85 ? -1.734 9.809 -8.257 1.00 92.94 85 SER A C 1
ATOM 669 O O . SER A 1 85 ? -1.327 8.660 -8.422 1.00 92.94 85 SER A O 1
ATOM 671 N N . ILE A 1 86 ? -0.987 10.771 -7.718 1.00 89.88 86 ILE A N 1
ATOM 672 C CA . ILE A 1 86 ? 0.357 10.525 -7.181 1.00 89.88 86 ILE A CA 1
ATOM 673 C C . ILE A 1 86 ? 0.325 9.572 -5.980 1.00 89.88 86 ILE A C 1
ATOM 675 O O . ILE A 1 86 ? 1.273 8.831 -5.762 1.00 89.88 86 ILE A O 1
ATOM 679 N N . ASP A 1 87 ? -0.796 9.550 -5.260 1.00 92.50 87 ASP A N 1
ATOM 680 C CA . ASP A 1 87 ? -1.024 8.679 -4.109 1.00 92.50 87 ASP A CA 1
ATOM 681 C C . ASP A 1 87 ? -1.550 7.296 -4.519 1.00 92.50 87 ASP A C 1
ATOM 683 O O . ASP A 1 87 ? -1.995 6.532 -3.674 1.00 92.50 87 ASP A O 1
ATOM 687 N N . TYR A 1 88 ? -1.650 6.968 -5.810 1.00 96.62 88 TYR A N 1
ATOM 688 C CA . TYR A 1 88 ? -2.240 5.694 -6.227 1.00 96.62 88 TYR A CA 1
ATOM 689 C C . TYR A 1 88 ? -1.241 4.552 -6.050 1.00 96.62 88 TYR A C 1
ATOM 691 O O . TYR A 1 88 ? -0.192 4.533 -6.685 1.00 96.62 88 TYR A O 1
ATOM 699 N N . GLY A 1 89 ? -1.582 3.575 -5.209 1.00 97.12 89 GLY A N 1
ATOM 700 C CA . GLY A 1 89 ? -0.739 2.430 -4.864 1.00 97.12 89 GLY A CA 1
ATOM 701 C C . GLY A 1 89 ? 0.266 2.674 -3.740 1.00 97.12 89 GLY A C 1
ATOM 702 O O . GLY A 1 89 ? 1.031 1.758 -3.434 1.00 97.12 89 GLY A O 1
ATOM 703 N N . THR A 1 90 ? 0.273 3.857 -3.119 1.00 97.25 90 THR A N 1
ATOM 704 C CA . THR A 1 90 ? 1.133 4.135 -1.961 1.00 97.25 90 THR A CA 1
ATOM 705 C C . THR A 1 90 ? 0.676 3.342 -0.740 1.00 97.25 90 THR A C 1
ATOM 707 O O . THR A 1 90 ? -0.513 3.123 -0.521 1.00 97.25 90 THR A O 1
ATOM 710 N N . MET A 1 91 ? 1.615 2.879 0.074 1.00 97.62 91 MET A N 1
ATOM 711 C CA . MET A 1 91 ? 1.309 2.246 1.353 1.00 97.62 91 MET A CA 1
ATOM 712 C C . MET A 1 91 ? 0.666 3.254 2.308 1.00 97.62 91 MET A C 1
ATOM 714 O O . MET A 1 91 ? 1.189 4.350 2.481 1.00 97.62 91 MET A O 1
ATOM 718 N N . LEU A 1 92 ? -0.451 2.872 2.927 1.00 95.88 92 LEU A N 1
ATOM 719 C CA . LEU A 1 92 ? -1.150 3.724 3.885 1.00 95.88 92 LEU A CA 1
ATOM 720 C C . LEU A 1 92 ? -0.503 3.719 5.273 1.00 95.88 92 LEU A C 1
ATOM 722 O O . LEU A 1 92 ? 0.089 2.732 5.712 1.00 95.88 92 LEU A O 1
ATOM 726 N N . HIS A 1 93 ? -0.727 4.822 5.986 1.00 92.50 93 HIS A N 1
ATOM 727 C CA . HIS A 1 93 ? -0.273 5.088 7.348 1.00 92.50 93 HIS A CA 1
ATOM 728 C C . HIS A 1 93 ? -1.384 5.798 8.125 1.00 92.50 93 HIS A C 1
ATOM 730 O O . HIS A 1 93 ? -2.089 6.638 7.577 1.00 92.50 93 HIS A O 1
ATOM 736 N N . GLY A 1 94 ? -1.523 5.518 9.418 1.00 90.81 94 GLY A N 1
ATOM 737 C CA . GLY A 1 94 ? -2.527 6.159 10.267 1.00 90.81 94 GLY A CA 1
ATOM 738 C C . GLY A 1 94 ? -3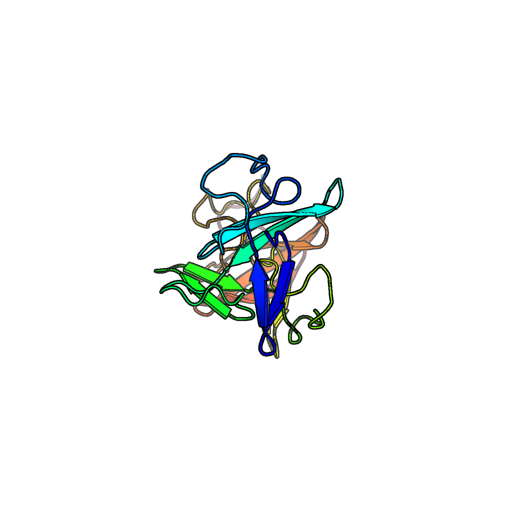.954 5.670 10.009 1.00 90.81 94 GLY A C 1
ATOM 739 O O . GLY A 1 94 ? -4.168 4.553 9.532 1.00 90.81 94 GLY A O 1
ATOM 740 N N . LEU A 1 95 ? -4.937 6.491 10.391 1.00 92.31 95 LEU A N 1
ATOM 741 C CA . LEU A 1 95 ? -6.359 6.144 10.332 1.00 92.31 95 LEU A CA 1
ATOM 742 C C . LEU A 1 95 ? -6.946 6.352 8.930 1.00 92.31 95 LEU A C 1
ATOM 744 O O . LEU A 1 95 ? -6.974 7.472 8.422 1.00 92.31 95 LEU A O 1
ATOM 748 N N . HIS A 1 96 ? -7.525 5.296 8.363 1.00 94.56 96 HIS A N 1
ATOM 749 C CA . HIS A 1 96 ? -8.234 5.344 7.089 1.00 94.56 96 HIS A CA 1
ATOM 750 C C . HIS A 1 96 ? -9.552 4.579 7.132 1.00 94.56 96 HIS A C 1
ATOM 752 O O . HIS A 1 96 ? -9.641 3.471 7.662 1.00 94.56 96 HIS A O 1
ATOM 758 N N . LYS A 1 97 ? -10.568 5.147 6.481 1.00 95.31 97 LYS A N 1
ATOM 759 C CA . LYS A 1 97 ? -11.837 4.471 6.237 1.00 95.31 97 LYS A CA 1
ATOM 760 C C . LYS A 1 97 ? -11.763 3.667 4.947 1.00 95.31 97 LYS A C 1
ATOM 762 O O . LYS A 1 97 ? -11.558 4.239 3.880 1.00 95.31 97 LYS A O 1
ATOM 767 N N . ILE A 1 98 ? -11.975 2.357 5.041 1.00 97.19 98 ILE A N 1
ATOM 768 C CA . ILE A 1 98 ? -11.954 1.433 3.903 1.00 97.19 98 ILE A CA 1
ATOM 769 C C . ILE A 1 98 ? -13.295 0.700 3.874 1.00 97.19 98 ILE A C 1
ATOM 771 O O . ILE A 1 98 ? -13.598 -0.162 4.705 1.00 97.19 98 ILE A O 1
ATOM 775 N N . GLY A 1 99 ? -14.144 1.077 2.919 1.00 94.94 99 GLY A N 1
ATOM 776 C CA . GLY A 1 99 ? -15.524 0.606 2.868 1.00 94.94 99 GLY A CA 1
ATOM 777 C C . GLY A 1 99 ? -16.325 1.053 4.098 1.00 94.94 99 GLY A C 1
ATOM 778 O O . GLY A 1 99 ? -16.523 2.246 4.329 1.00 94.94 99 GLY A O 1
ATOM 779 N N . ALA A 1 100 ? -16.830 0.090 4.871 1.00 95.25 100 ALA A N 1
ATOM 780 C CA . ALA A 1 100 ? -17.692 0.355 6.025 1.00 95.25 100 ALA A CA 1
ATOM 781 C C . ALA A 1 100 ? -16.936 0.540 7.353 1.00 95.25 100 ALA A C 1
ATOM 783 O O . ALA A 1 100 ? -17.567 0.914 8.340 1.00 95.25 100 ALA A O 1
ATOM 784 N N . TYR A 1 101 ? -15.630 0.266 7.389 1.00 96.44 101 TYR A N 1
ATOM 785 C CA . TYR A 1 101 ? -14.854 0.199 8.626 1.00 96.44 101 TYR A CA 1
ATOM 786 C C . TYR A 1 101 ? -13.647 1.129 8.583 1.00 96.44 101 TYR A C 1
ATOM 788 O O . TYR A 1 101 ? -13.105 1.416 7.514 1.00 96.44 101 TYR A O 1
ATOM 796 N N . ASP A 1 102 ? -13.225 1.562 9.764 1.00 95.31 102 ASP A N 1
ATOM 797 C CA . ASP A 1 102 ? -11.984 2.293 9.961 1.00 95.31 102 ASP A CA 1
ATOM 798 C C . ASP A 1 102 ? -10.857 1.314 10.301 1.00 95.31 102 ASP A C 1
ATOM 800 O O . ASP A 1 102 ? -11.062 0.328 11.013 1.00 95.31 102 ASP A O 1
ATOM 804 N N . TYR A 1 103 ? -9.670 1.591 9.778 1.00 95.12 103 TYR A N 1
ATOM 805 C CA . TYR A 1 103 ? -8.457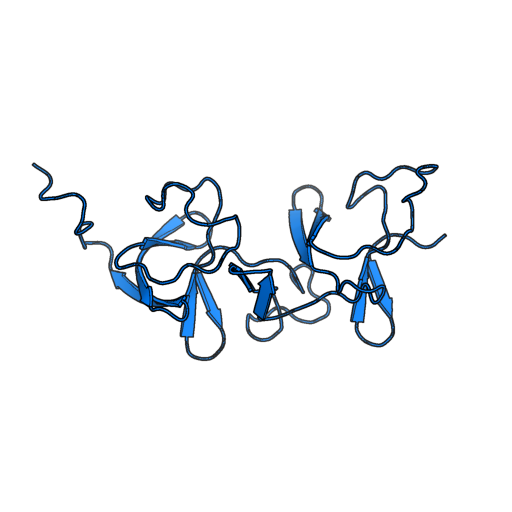 0.804 9.960 1.00 95.12 103 TYR A CA 1
ATOM 806 C C . TYR A 1 103 ? -7.310 1.741 10.307 1.00 95.12 103 TYR A C 1
ATOM 808 O O . TYR A 1 103 ? -7.242 2.857 9.793 1.00 95.12 103 TYR A O 1
ATOM 816 N N . CYS A 1 104 ? -6.405 1.290 11.171 1.00 92.81 104 CYS A N 1
ATOM 817 C CA . CYS A 1 104 ? -5.206 2.039 11.518 1.00 92.81 104 CYS A CA 1
ATOM 818 C C . CYS A 1 104 ? -3.974 1.276 11.032 1.00 92.81 104 CYS A C 1
ATOM 820 O O . CYS A 1 104 ? -3.825 0.087 11.322 1.00 92.81 104 CYS A O 1
ATOM 822 N N . PHE A 1 105 ? -3.101 1.959 10.300 1.00 92.94 105 PHE A N 1
ATOM 823 C CA . PHE A 1 105 ? -1.836 1.422 9.810 1.00 92.94 105 PHE A CA 1
ATOM 824 C C . PHE A 1 105 ? -0.686 2.043 10.598 1.00 92.94 105 PHE A C 1
ATOM 826 O O . PHE A 1 105 ? -0.646 3.256 10.808 1.00 92.94 105 PHE A O 1
ATOM 833 N N . TYR A 1 106 ? 0.231 1.210 11.078 1.00 90.25 106 TYR A N 1
ATOM 834 C CA . TYR A 1 106 ? 1.298 1.641 11.970 1.00 90.25 106 TYR A CA 1
ATOM 835 C C . TYR A 1 106 ? 2.213 2.667 11.297 1.00 90.25 106 TYR A C 1
ATOM 837 O O . TYR A 1 106 ? 2.637 2.484 10.159 1.00 90.25 106 TYR A O 1
ATOM 845 N N . ILE A 1 107 ? 2.541 3.735 12.022 1.00 86.69 107 ILE A N 1
ATOM 846 C CA . ILE A 1 107 ? 3.488 4.758 11.580 1.00 86.69 107 ILE A CA 1
ATOM 847 C C . ILE A 1 107 ? 4.779 4.543 12.354 1.00 86.69 107 ILE A C 1
ATOM 849 O O . ILE A 1 107 ? 4.817 4.650 13.580 1.00 86.69 107 ILE A O 1
ATOM 853 N N . LYS A 1 108 ? 5.863 4.211 11.657 1.00 84.06 108 LYS A N 1
ATOM 854 C CA . LYS A 1 108 ? 7.139 4.003 12.335 1.00 84.06 108 LYS A CA 1
ATOM 855 C C . LYS A 1 108 ? 7.666 5.316 12.917 1.00 84.06 108 LYS A C 1
ATOM 857 O O . LYS A 1 108 ? 7.816 6.307 12.209 1.00 84.06 108 LYS A O 1
ATOM 862 N N . GLY A 1 109 ? 8.061 5.277 14.190 1.00 75.12 109 GLY A N 1
ATOM 863 C CA . GLY A 1 109 ? 8.734 6.395 14.862 1.00 75.12 109 GLY A CA 1
ATOM 864 C C . GLY A 1 109 ? 7.804 7.418 15.518 1.00 75.12 109 GLY A C 1
ATOM 865 O O . GLY A 1 109 ? 8.291 8.444 15.980 1.00 75.12 109 GLY A O 1
ATOM 866 N N . THR A 1 110 ? 6.500 7.151 15.583 1.00 69.44 110 THR A N 1
ATOM 867 C CA . THR A 1 110 ? 5.563 7.876 16.454 1.00 69.44 110 THR A CA 1
ATOM 868 C C . THR A 1 110 ? 5.486 7.199 17.831 1.00 69.44 110 THR A C 1
ATOM 870 O O . THR A 1 110 ? 5.538 5.969 17.889 1.00 69.44 110 THR A O 1
ATOM 873 N N . ASP A 1 111 ? 5.338 7.976 18.916 1.00 56.88 111 ASP A N 1
ATOM 874 C CA . ASP A 1 111 ? 5.198 7.505 20.314 1.00 56.88 111 ASP A CA 1
ATOM 875 C C . ASP A 1 111 ? 3.879 6.739 20.530 1.00 56.88 111 ASP A C 1
ATOM 877 O O . ASP A 1 111 ? 2.918 7.240 21.111 1.00 56.88 111 ASP A O 1
ATOM 881 N N . HIS A 1 112 ? 3.803 5.520 20.008 1.00 62.19 112 HIS A N 1
ATOM 882 C CA . HIS A 1 112 ? 2.744 4.574 20.328 1.00 62.19 112 HIS A CA 1
ATOM 883 C C . HIS A 1 112 ? 3.389 3.396 21.039 1.00 62.19 112 HIS A C 1
ATOM 885 O O . HIS A 1 112 ? 4.278 2.760 20.466 1.00 62.19 112 HIS A O 1
ATOM 891 N N . ASP A 1 113 ? 2.904 3.089 22.241 1.00 54.41 113 ASP A N 1
ATOM 892 C CA . ASP A 1 113 ? 3.336 2.016 23.151 1.00 54.41 113 ASP A CA 1
ATOM 893 C C . ASP A 1 113 ? 3.099 0.588 22.608 1.00 54.41 113 ASP A C 1
ATOM 895 O O . ASP A 1 113 ? 2.771 -0.349 23.323 1.00 54.41 113 ASP A O 1
ATOM 899 N N . LEU A 1 114 ? 3.279 0.386 21.303 1.00 65.62 114 LEU A N 1
ATOM 900 C CA . LEU A 1 114 ? 3.255 -0.917 20.647 1.00 65.62 114 LEU A CA 1
ATOM 901 C C . LEU A 1 114 ? 4.665 -1.518 20.521 1.00 65.62 114 LEU A C 1
ATOM 903 O O . LEU A 1 114 ? 4.820 -2.488 19.791 1.00 65.62 114 LEU A O 1
ATOM 907 N N . GLU A 1 115 ? 5.686 -0.942 21.176 1.00 63.12 115 GLU A N 1
ATOM 908 C CA . GLU A 1 115 ? 7.065 -1.461 21.343 1.00 63.12 115 GLU A CA 1
ATOM 909 C C . GLU A 1 115 ? 7.735 -2.053 20.079 1.00 63.12 115 GLU A C 1
ATOM 911 O O . GLU A 1 115 ? 8.547 -2.975 20.143 1.00 63.12 115 GLU A O 1
ATOM 916 N N . GLY A 1 116 ? 7.398 -1.558 18.884 1.00 69.69 116 GLY A N 1
ATOM 917 C CA . GLY A 1 116 ? 7.911 -2.125 17.628 1.00 69.69 116 GLY A CA 1
ATOM 918 C C . GLY A 1 116 ? 7.328 -3.500 17.256 1.00 69.69 116 GLY A C 1
ATOM 919 O O . GLY A 1 116 ? 7.906 -4.206 16.430 1.00 69.69 116 GLY A O 1
ATOM 920 N N . ARG A 1 117 ? 6.172 -3.875 17.824 1.00 78.62 117 ARG A N 1
ATOM 921 C CA . ARG A 1 117 ? 5.372 -5.068 17.477 1.00 78.62 117 ARG A CA 1
ATOM 922 C C . ARG A 1 117 ? 4.978 -5.100 15.999 1.00 78.62 117 ARG A C 1
ATOM 924 O O . ARG A 1 117 ? 4.828 -6.184 15.440 1.00 78.62 117 ARG A O 1
ATOM 931 N N . PHE A 1 118 ? 4.820 -3.931 15.387 1.00 83.88 118 PHE A N 1
ATOM 932 C CA . PHE A 1 118 ? 4.377 -3.757 14.007 1.00 83.88 118 PHE A CA 1
ATOM 933 C C . PHE A 1 118 ? 5.479 -3.117 13.154 1.00 83.88 118 PHE A C 1
ATOM 935 O O . PHE A 1 118 ? 6.285 -2.320 13.642 1.00 83.88 118 PHE A O 1
ATOM 942 N N . LEU A 1 119 ? 5.526 -3.470 11.868 1.00 88.62 119 LEU A N 1
ATOM 943 C CA . LEU A 1 119 ? 6.344 -2.755 10.888 1.00 88.62 119 LEU A CA 1
ATOM 944 C C . LEU A 1 119 ? 5.625 -1.533 10.331 1.00 88.62 119 LEU A C 1
ATOM 946 O O . LEU A 1 119 ? 4.405 -1.443 10.378 1.00 88.62 119 LEU A O 1
ATOM 950 N N . ASP A 1 120 ? 6.401 -0.609 9.765 1.00 91.06 120 ASP A N 1
ATOM 951 C CA . ASP A 1 120 ? 5.866 0.573 9.088 1.00 91.06 120 ASP A CA 1
ATOM 952 C C . ASP A 1 120 ? 4.788 0.193 8.061 1.00 91.06 120 ASP A C 1
ATOM 954 O O . ASP A 1 120 ? 5.018 -0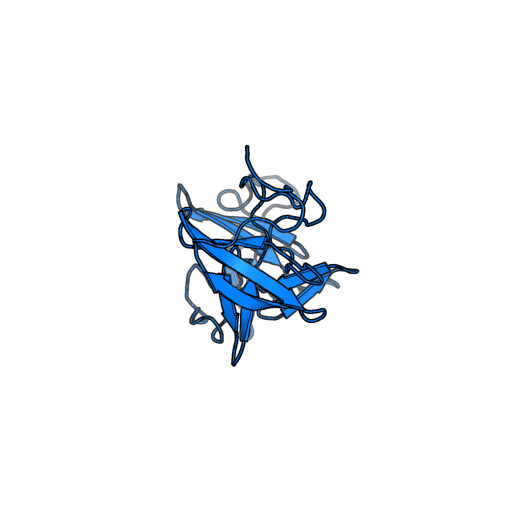.691 7.236 1.00 91.06 120 ASP A O 1
ATOM 958 N N . GLY A 1 121 ? 3.618 0.825 8.157 1.00 92.44 121 GLY A N 1
ATOM 959 C CA . GLY A 1 121 ? 2.427 0.569 7.343 1.00 92.44 121 GLY A CA 1
ATOM 960 C C . GLY A 1 121 ? 1.644 -0.704 7.678 1.00 92.44 121 GLY A C 1
ATOM 961 O O . GLY A 1 121 ? 0.624 -0.972 7.044 1.00 92.44 121 GLY A O 1
ATOM 962 N N . GLU A 1 122 ? 2.083 -1.519 8.642 1.00 94.56 122 GLU A N 1
ATOM 963 C CA . GLU A 1 122 ? 1.372 -2.745 9.015 1.00 94.56 122 GLU A CA 1
ATOM 964 C C . GLU A 1 122 ? 0.030 -2.410 9.686 1.00 94.56 122 GLU A C 1
ATOM 966 O O . GLU A 1 122 ? -0.050 -1.557 10.571 1.00 94.56 122 GLU A O 1
ATOM 971 N N . MET A 1 123 ? -1.036 -3.096 9.275 1.00 95.19 123 MET A N 1
ATOM 972 C CA . MET A 1 123 ? -2.368 -2.966 9.857 1.00 95.19 123 MET A CA 1
ATOM 973 C C . MET A 1 123 ? -2.344 -3.361 11.335 1.00 95.19 123 MET A C 1
ATOM 975 O O . MET A 1 123 ? -2.030 -4.502 11.688 1.00 95.19 123 MET A O 1
ATOM 979 N N . ILE A 1 124 ? -2.754 -2.431 12.191 1.00 92.19 124 ILE A N 1
ATOM 980 C CA . ILE A 1 124 ? -2.893 -2.669 13.622 1.00 92.19 124 ILE A CA 1
ATOM 981 C C . ILE A 1 124 ? -4.161 -3.491 13.860 1.00 92.19 124 ILE A C 1
ATOM 983 O O . ILE A 1 124 ? -5.247 -3.154 13.391 1.00 92.19 124 ILE A O 1
ATOM 987 N N . ARG A 1 125 ? -4.017 -4.582 14.611 1.00 91.94 125 ARG A N 1
ATOM 988 C CA . ARG A 1 125 ? -5.093 -5.507 14.984 1.00 91.94 125 ARG A CA 1
ATOM 989 C C . ARG A 1 125 ? -4.792 -6.159 16.320 1.00 91.94 125 ARG A C 1
ATOM 991 O O . ARG A 1 125 ? -3.641 -6.148 16.763 1.00 91.94 125 ARG A O 1
ATOM 998 N N . ASP A 1 126 ? -5.809 -6.765 16.922 1.00 90.50 126 ASP A N 1
ATOM 999 C CA . ASP A 1 126 ? -5.678 -7.476 18.197 1.00 90.50 126 ASP A CA 1
ATOM 1000 C C . ASP A 1 126 ? -5.013 -6.587 19.267 1.00 90.50 126 ASP A C 1
ATOM 1002 O O . ASP A 1 126 ? -3.983 -6.951 19.853 1.00 90.50 126 ASP A O 1
ATOM 1006 N N . THR A 1 127 ? -5.564 -5.383 19.462 1.00 86.12 127 THR A N 1
ATOM 1007 C CA . THR A 1 127 ? -5.118 -4.455 20.508 1.00 86.12 127 THR A CA 1
ATOM 1008 C C . THR A 1 127 ? -6.302 -3.854 21.258 1.00 86.12 127 THR A C 1
ATOM 1010 O O . THR A 1 127 ? -7.263 -3.362 20.657 1.00 86.12 127 THR A O 1
ATOM 1013 N N . SER A 1 128 ? -6.230 -3.912 22.587 1.00 84.25 128 SER A N 1
ATOM 1014 C CA . SER A 1 128 ? -7.203 -3.329 23.516 1.00 84.25 128 SER A CA 1
ATOM 1015 C C . SER A 1 128 ? -7.106 -1.811 23.589 1.00 84.25 128 SER A C 1
ATOM 1017 O O . SER A 1 128 ? -8.079 -1.177 23.989 1.00 84.25 128 SER A O 1
ATOM 1019 N N . TRP A 1 129 ? -5.968 -1.247 23.181 1.00 83.31 129 TRP A N 1
ATOM 1020 C CA . TRP A 1 129 ? -5.708 0.181 23.222 1.00 83.31 129 TRP A CA 1
ATOM 1021 C C . TRP A 1 129 ? -4.710 0.589 22.130 1.00 83.31 129 TRP A C 1
ATOM 1023 O O . TRP A 1 129 ? -3.786 -0.159 21.797 1.00 83.31 129 TRP A O 1
ATOM 1033 N N . LEU A 1 130 ? -4.931 1.749 21.517 1.00 83.69 130 LEU A N 1
ATOM 1034 C CA . LEU A 1 130 ? -3.991 2.410 20.619 1.00 83.69 130 LEU A CA 1
ATOM 1035 C C . LEU A 1 130 ? -4.287 3.913 20.564 1.00 83.69 130 LEU A C 1
ATOM 1037 O O . LEU A 1 130 ? -5.444 4.320 20.458 1.00 83.69 130 LEU A O 1
ATOM 1041 N N . SER A 1 131 ? -3.245 4.738 20.554 1.00 82.06 131 SER A N 1
ATOM 1042 C CA . SER A 1 131 ? -3.361 6.144 20.157 1.00 82.06 131 SER A CA 1
ATOM 1043 C C . SER A 1 131 ? -3.616 6.228 18.653 1.00 82.06 131 SER A C 1
ATOM 1045 O O . SER A 1 131 ? -3.012 5.492 17.876 1.00 82.06 131 SER A O 1
ATOM 1047 N N . VAL A 1 132 ? -4.518 7.098 18.211 1.00 83.25 132 VAL A N 1
ATOM 1048 C CA . VAL A 1 132 ? -4.870 7.282 16.797 1.00 83.25 132 VAL A CA 1
ATOM 1049 C C . VAL A 1 132 ? -4.392 8.655 16.358 1.00 83.25 132 VAL A C 1
ATOM 1051 O O . VAL A 1 132 ? -4.673 9.659 17.014 1.00 83.25 132 VAL A O 1
ATOM 1054 N N . PHE A 1 133 ? -3.677 8.711 15.237 1.00 79.25 133 PHE A N 1
ATOM 1055 C CA . PHE A 1 133 ? -3.149 9.953 14.686 1.00 79.25 133 PHE A CA 1
ATOM 1056 C C . PHE A 1 133 ? -3.656 10.171 13.265 1.00 79.25 133 PHE A C 1
ATOM 1058 O O . PHE A 1 133 ? -3.825 9.224 12.494 1.00 79.25 133 PHE A O 1
ATOM 1065 N N . GLN A 1 134 ? -3.858 11.439 12.923 1.00 81.56 134 GLN A N 1
ATOM 1066 C CA . GLN A 1 134 ? -4.162 11.897 11.574 1.00 81.56 134 GLN A CA 1
ATOM 1067 C C . GLN A 1 134 ? -3.361 13.174 11.312 1.00 81.56 134 GLN A C 1
ATOM 1069 O O . GLN A 1 134 ? -3.290 14.052 12.173 1.00 81.56 134 GLN A O 1
ATOM 1074 N N . ASP A 1 135 ? -2.697 13.251 10.158 1.00 79.62 135 ASP A N 1
ATOM 1075 C CA . ASP A 1 135 ? -1.842 14.383 9.769 1.00 79.62 135 ASP A CA 1
ATOM 1076 C C . ASP A 1 135 ? -0.782 14.756 10.828 1.00 79.62 135 ASP A C 1
ATOM 1078 O O . ASP A 1 135 ? -0.527 15.929 11.111 1.00 79.62 135 ASP A O 1
ATOM 1082 N N . GLY A 1 136 ? -0.190 13.741 11.470 1.00 73.38 136 GLY A N 1
ATOM 1083 C CA . GLY A 1 136 ? 0.831 13.913 12.511 1.00 73.38 136 GLY A CA 1
ATOM 1084 C C . GLY A 1 136 ? 0.305 14.448 13.848 1.00 73.38 136 GLY A C 1
ATOM 1085 O O . GLY A 1 136 ? 1.098 14.778 14.727 1.00 73.38 136 GLY A O 1
ATOM 1086 N N . LYS A 1 137 ? -1.017 14.539 14.026 1.00 79.25 137 LYS A N 1
ATOM 1087 C CA . LYS A 1 137 ? -1.652 14.972 15.274 1.00 79.25 137 LYS A CA 1
ATOM 1088 C C . LYS A 1 137 ? -2.371 13.812 15.935 1.00 79.25 137 LYS A C 1
ATOM 1090 O O . LYS A 1 137 ? -3.068 13.060 15.262 1.00 79.25 137 LYS A O 1
ATOM 1095 N N . HIS A 1 138 ? -2.235 13.708 17.253 1.00 79.44 138 HIS A N 1
ATOM 1096 C CA . HIS A 1 138 ? -3.047 12.792 18.043 1.00 79.44 138 HIS A CA 1
ATOM 1097 C C . HIS A 1 138 ? -4.506 13.258 17.997 1.00 79.44 138 HIS A C 1
ATOM 1099 O O . HIS A 1 138 ? -4.782 14.427 18.282 1.00 79.44 138 HIS A O 1
ATOM 1105 N N . ILE A 1 139 ? -5.420 12.369 17.613 1.00 81.69 139 ILE A N 1
ATOM 1106 C CA . ILE A 1 139 ? -6.839 12.702 17.443 1.00 81.69 139 ILE A CA 1
ATOM 1107 C C . ILE A 1 139 ? -7.771 11.966 18.401 1.00 81.69 139 ILE A C 1
ATOM 1109 O O . ILE A 1 139 ? -8.863 12.463 18.616 1.00 81.69 139 ILE A O 1
ATOM 1113 N N . CYS A 1 140 ? -7.404 10.808 18.945 1.00 79.88 140 CYS A N 1
ATOM 1114 C CA . CYS A 1 140 ? -8.162 10.091 19.981 1.00 79.88 140 CYS A CA 1
ATOM 1115 C C . CYS A 1 140 ? -7.480 8.758 20.293 1.00 79.88 140 CYS A C 1
ATOM 1117 O O . CYS A 1 140 ? -6.637 8.293 19.530 1.00 79.88 140 CYS A O 1
ATOM 1119 N N . TYR A 1 141 ? -7.949 8.078 21.331 1.00 85.88 141 TYR A N 1
ATOM 1120 C CA . TYR A 1 141 ? -7.669 6.667 21.559 1.00 85.88 141 TYR A CA 1
ATOM 1121 C C . TYR A 1 141 ? -8.698 5.762 20.874 1.00 85.88 141 TYR A C 1
ATOM 1123 O O . TYR A 1 141 ? -9.843 6.151 20.596 1.00 85.88 141 TYR A O 1
ATOM 1131 N N . GLY A 1 142 ? -8.277 4.533 20.595 1.00 87.81 142 GLY A N 1
ATOM 1132 C CA . GLY A 1 142 ? -9.084 3.506 19.959 1.00 87.81 142 GLY A CA 1
ATOM 1133 C C . GLY A 1 142 ? -8.678 2.093 20.362 1.00 87.81 142 GLY A C 1
ATOM 1134 O O . GLY A 1 142 ? -7.721 1.874 21.097 1.00 87.81 142 GLY A O 1
ATOM 1135 N N . ARG A 1 143 ? -9.403 1.115 19.826 1.00 89.62 143 ARG A N 1
ATOM 1136 C CA . ARG A 1 143 ? -9.076 -0.317 19.903 1.00 89.62 143 ARG A CA 1
ATOM 1137 C C . ARG A 1 143 ? -9.260 -0.964 18.541 1.00 89.62 143 ARG A C 1
ATOM 1139 O O . ARG A 1 143 ? -10.116 -0.510 17.778 1.00 89.62 143 ARG A O 1
ATOM 1146 N N . ALA A 1 144 ? -8.520 -2.031 18.258 1.00 92.12 144 ALA A N 1
ATOM 1147 C CA . ALA A 1 144 ? -8.649 -2.775 17.007 1.00 92.12 144 ALA A CA 1
ATOM 1148 C C . ALA A 1 144 ? -8.969 -4.250 17.267 1.00 92.12 144 ALA A C 1
ATOM 1150 O O . ALA A 1 144 ? -8.302 -4.911 18.067 1.00 92.12 144 ALA A O 1
ATOM 1151 N N . ASP A 1 145 ? -9.985 -4.769 16.574 1.00 93.94 145 ASP A N 1
ATOM 1152 C CA . ASP A 1 145 ? -10.352 -6.186 16.643 1.00 93.94 145 ASP A CA 1
ATOM 1153 C C . ASP A 1 145 ? -9.359 -7.089 15.880 1.00 93.94 145 ASP A C 1
ATOM 1155 O O . ASP A 1 145 ? -8.367 -6.624 15.313 1.00 93.94 145 ASP A O 1
ATOM 1159 N N . ALA A 1 146 ? -9.624 -8.397 15.846 1.00 93.25 146 ALA A N 1
ATOM 1160 C CA . ALA A 1 146 ? -8.773 -9.377 15.162 1.00 93.25 146 ALA A CA 1
ATOM 1161 C C . ALA A 1 146 ? -8.673 -9.191 13.641 1.00 93.25 146 ALA A C 1
ATOM 1163 O O . ALA A 1 146 ? -7.735 -9.676 13.009 1.00 93.25 146 ALA A O 1
ATOM 1164 N N . ASN A 1 147 ? -9.627 -8.473 13.048 1.00 94.50 147 ASN A N 1
ATOM 1165 C CA . ASN A 1 147 ? -9.624 -8.118 11.634 1.00 94.50 147 ASN A CA 1
ATOM 1166 C C . ASN A 1 147 ? -9.048 -6.714 11.396 1.00 94.50 147 ASN A C 1
ATOM 1168 O O . ASN A 1 147 ? -9.090 -6.243 10.263 1.00 94.50 147 ASN A O 1
ATOM 1172 N N . GLY A 1 148 ? -8.549 -6.041 12.437 1.00 93.81 148 GLY A N 1
ATOM 1173 C CA . GLY A 1 148 ? -8.011 -4.683 12.372 1.00 93.81 148 GLY A CA 1
ATOM 1174 C C . GLY A 1 148 ? -9.067 -3.581 12.327 1.00 93.81 148 GLY A C 1
ATOM 1175 O O . GLY A 1 148 ? -8.722 -2.428 12.079 1.00 93.81 148 GLY A O 1
ATOM 1176 N N . ARG A 1 149 ? -10.350 -3.898 12.556 1.00 95.94 149 ARG A N 1
ATOM 1177 C CA . ARG A 1 149 ? -11.408 -2.880 12.557 1.00 95.94 149 ARG A CA 1
ATOM 1178 C C . ARG A 1 149 ? -11.290 -2.030 13.808 1.00 95.94 149 ARG A C 1
ATOM 1180 O O . ARG A 1 149 ? -11.316 -2.553 14.925 1.00 95.94 149 ARG A O 1
ATOM 1187 N N . VAL A 1 150 ? -11.201 -0.725 13.607 1.00 93.88 150 VAL A N 1
ATOM 1188 C CA . VAL A 1 150 ? -10.985 0.254 14.663 1.00 93.88 150 VAL A CA 1
ATOM 1189 C C . VAL A 1 150 ? -12.318 0.732 15.231 1.00 93.88 150 VAL A C 1
ATOM 1191 O O . VAL A 1 150 ? -13.254 1.053 14.503 1.00 93.88 150 VAL A O 1
ATOM 1194 N N . THR A 1 151 ? -12.399 0.794 16.558 1.00 92.56 151 THR A N 1
ATOM 1195 C CA . THR A 1 151 ? -13.430 1.541 17.290 1.00 92.56 151 THR A CA 1
ATOM 1196 C C . THR A 1 151 ? -12.756 2.700 18.010 1.00 92.56 151 THR A C 1
ATOM 1198 O O . THR A 1 151 ? -11.854 2.461 18.812 1.00 92.56 151 THR A O 1
ATOM 1201 N N . LEU A 1 152 ? -13.186 3.932 17.732 1.00 89.69 152 LEU A N 1
ATOM 1202 C CA . LEU A 1 152 ? -12.711 5.133 18.426 1.00 89.69 152 LEU A CA 1
ATOM 1203 C C . LEU A 1 152 ? -13.458 5.285 19.752 1.00 89.69 152 LEU A C 1
ATOM 1205 O O . LEU A 1 152 ? -14.667 5.045 19.793 1.00 89.69 152 LEU A O 1
ATOM 1209 N N . ILE A 1 153 ? -12.750 5.666 20.814 1.00 83.50 153 ILE A N 1
ATOM 1210 C CA . ILE A 1 153 ? -13.312 5.651 22.172 1.00 83.50 153 ILE A CA 1
ATOM 1211 C C . ILE A 1 153 ? -13.286 7.044 22.829 1.00 83.50 153 ILE A C 1
ATOM 1213 O O . ILE A 1 153 ? -14.230 7.391 23.534 1.00 83.50 153 ILE A O 1
ATOM 1217 N N . GLY A 1 154 ? -12.315 7.908 22.500 1.00 76.06 154 GLY A N 1
ATOM 1218 C CA . GLY A 1 154 ? -12.316 9.322 22.916 1.00 76.06 154 GLY A CA 1
ATOM 1219 C C . GLY A 1 154 ? -10.933 9.873 23.277 1.00 76.06 154 GLY A C 1
ATOM 1220 O O . GLY A 1 154 ? -9.925 9.226 23.014 1.00 76.06 154 GLY A O 1
ATOM 1221 N N . PHE A 1 155 ? -10.883 11.084 23.850 1.00 71.81 155 PHE A N 1
ATOM 1222 C CA . PHE A 1 155 ? -9.641 11.760 24.279 1.00 71.81 155 PHE A CA 1
ATOM 1223 C C . PHE A 1 155 ? -9.307 11.578 25.768 1.00 71.81 155 PHE A C 1
ATOM 1225 O O . PHE A 1 155 ? -8.135 11.646 26.127 1.00 71.81 155 PHE A O 1
ATOM 1232 N N . ASP A 1 156 ? -10.320 11.370 26.614 1.00 62.69 156 ASP A N 1
ATOM 1233 C CA . ASP A 1 156 ? -10.192 11.389 28.080 1.00 62.69 156 ASP A CA 1
ATOM 1234 C C . ASP A 1 156 ? -10.057 9.984 28.698 1.00 62.69 156 ASP A C 1
ATOM 1236 O O . ASP A 1 156 ? -10.117 9.837 29.917 1.00 62.69 156 ASP A O 1
ATOM 1240 N N . GLU A 1 157 ? -9.907 8.937 27.881 1.00 61.91 157 GLU A N 1
ATOM 1241 C CA . GLU A 1 157 ? -9.669 7.587 28.398 1.00 61.91 157 GLU A CA 1
ATOM 1242 C C . GLU A 1 157 ? -8.201 7.392 28.777 1.00 61.91 157 GLU A C 1
ATOM 1244 O O . GLU A 1 157 ? -7.292 7.614 27.973 1.00 61.91 157 GLU A O 1
ATOM 1249 N N . GLU A 1 158 ? -7.982 6.963 30.018 1.00 58.56 158 GLU A N 1
ATOM 1250 C CA . GLU A 1 158 ? -6.675 6.539 30.500 1.00 58.56 158 GLU A CA 1
ATOM 1251 C C . GLU A 1 158 ? -6.337 5.164 29.919 1.00 58.56 158 GLU A C 1
ATOM 1253 O O . GLU A 1 158 ? -7.196 4.285 29.825 1.00 58.56 158 GLU A O 1
ATOM 1258 N N . ASP A 1 159 ? -5.079 4.994 29.514 1.00 64.19 159 ASP A N 1
ATOM 1259 C CA . ASP A 1 159 ? -4.547 3.699 29.106 1.00 64.19 159 ASP A CA 1
ATOM 1260 C C . ASP A 1 159 ? -4.792 2.675 30.233 1.00 64.19 159 ASP A C 1
ATOM 1262 O O . ASP A 1 159 ? -4.290 2.868 31.349 1.00 64.19 159 ASP A O 1
ATOM 1266 N N . PRO A 1 160 ? -5.570 1.603 29.978 1.00 62.66 160 PRO A N 1
ATOM 1267 C CA . PRO A 1 160 ? -5.904 0.614 30.996 1.00 62.66 160 PRO A CA 1
ATOM 1268 C C . PRO A 1 160 ? -4.669 -0.105 31.560 1.00 62.66 160 PRO A C 1
ATOM 1270 O O . PRO A 1 160 ? -4.756 -0.652 32.661 1.00 62.66 160 PRO A O 1
ATOM 1273 N N . ASP A 1 161 ? -3.536 -0.078 30.849 1.00 61.25 161 ASP A N 1
ATOM 1274 C CA . ASP A 1 161 ? -2.283 -0.716 31.254 1.00 61.25 161 ASP A CA 1
ATOM 1275 C C . ASP A 1 161 ? -1.344 0.229 32.037 1.00 61.25 161 ASP A C 1
ATOM 1277 O O . ASP A 1 161 ? -0.424 -0.241 32.711 1.00 61.25 161 ASP A O 1
ATOM 1281 N N . MET A 1 162 ? -1.592 1.547 32.040 1.00 58.56 162 MET A N 1
ATOM 1282 C CA . MET A 1 162 ? -0.748 2.536 32.739 1.00 58.56 162 MET A CA 1
ATOM 1283 C C . MET A 1 162 ? -1.032 2.665 34.246 1.00 58.56 162 MET A C 1
ATOM 1285 O O . MET A 1 162 ? -0.269 3.322 34.954 1.00 58.56 162 MET A O 1
ATOM 1289 N N . GLY A 1 163 ? -2.089 2.029 34.765 1.00 53.19 163 GLY A N 1
ATOM 1290 C CA . GLY A 1 163 ? -2.522 2.206 36.156 1.00 53.19 163 GLY A CA 1
ATOM 1291 C C . GLY A 1 163 ? -2.959 3.651 36.475 1.00 53.19 163 GLY A C 1
ATOM 1292 O O . GLY A 1 163 ? -2.824 4.547 35.641 1.00 53.19 163 GLY A O 1
ATOM 1293 N N . PRO A 1 164 ? -3.526 3.909 37.669 1.00 45.75 164 PRO A N 1
ATOM 1294 C CA . PRO A 1 164 ? -3.952 5.257 38.036 1.00 45.75 164 PRO A CA 1
ATOM 1295 C C . PRO A 1 164 ? -2.741 6.199 38.074 1.00 45.75 164 PRO A C 1
ATOM 1297 O O . PRO A 1 164 ? -1.762 5.924 38.771 1.00 45.75 164 PRO A O 1
ATOM 1300 N N . ARG A 1 165 ? -2.810 7.310 37.333 1.00 51.88 165 ARG A N 1
ATOM 1301 C CA . ARG A 1 165 ? -1.809 8.382 37.409 1.00 51.88 165 ARG A CA 1
ATOM 1302 C C . ARG A 1 165 ? -1.960 9.102 38.757 1.00 51.88 165 ARG A C 1
ATOM 1304 O O . ARG A 1 165 ? -3.026 9.650 39.032 1.00 51.88 165 ARG A O 1
ATOM 1311 N N . GLU A 1 166 ? -0.925 9.037 39.602 1.00 38.69 166 GLU A N 1
ATOM 1312 C CA . GLU A 1 166 ? -0.833 9.765 40.888 1.00 38.69 166 GLU A CA 1
ATOM 1313 C C . GLU A 1 166 ? -0.762 11.291 40.715 1.00 38.69 166 GLU A C 1
ATOM 1315 O O . GLU A 1 166 ? -0.121 11.761 39.744 1.00 38.69 166 GLU A O 1
#

Radius of gyration: 18.28 Å; chains: 1; bounding box: 43×30×64 Å

Secondary structure (DSSP, 8-state):
---EEEEETTEEEEE--HHHH---TT-TTTTPBP-EEEEEEEETTEEEEEEE-TTTT-PBP-EEEEETTEEEEE--GGGT--TTSTTTTPBP-EEEEETTEEEEE--TTS--SSTT-S-TTPBP-SEEEEEEEETTEEEEEEEE-TT-BEEEEESSPPPTTS----